Protein AF-A0A7S4K0D5-F1 (afdb_monomer_lite)

Foldseek 3Di:
DDDPPLPPQQPDDDDDDDDDPPPQDAAEDDADPPPQFLVQQLVCVVVVYRREHELHQPPDVVSLVRNVVRLVSNQVSQCVVCVVPVPVDRGFYEYEYAQCRCVVDPVSVVSVVVSCVVRVTPHYHHPNHPPDPPPVPDPDPDDDDDDDDDDDDDDDDDDD

pLDDT: mean 76.41, std 19.81, range [29.45, 97.62]

Secondary structure (DSSP, 8-state):
-----TTSSSSPPP----S--------B----TTT--HHHHHHHHHTTSB-EEE-----SHHHHHHHHHHHHHHHHHHHHHHHHHS--PPPPPEEEEEHHHHTSSHHHHHHHHHHHHHH--SEEEEES--------------------------------

Radius of gyration: 25.46 Å; chains: 1; bounding box: 70×38×75 Å

Structure (mmCIF, N/CA/C/O backbone):
data_AF-A0A7S4K0D5-F1
#
_entry.id   AF-A0A7S4K0D5-F1
#
loop_
_atom_site.group_PDB
_atom_site.id
_atom_site.type_symbol
_atom_site.label_atom_id
_atom_site.label_alt_id
_atom_site.label_comp_id
_atom_site.label_asym_id
_atom_site.label_entity_id
_atom_site.label_seq_id
_atom_site.pdbx_PDB_ins_code
_atom_site.Cartn_x
_atom_site.Cartn_y
_atom_site.Cartn_z
_atom_site.occupancy
_atom_site.B_iso_or_equiv
_atom_site.auth_seq_id
_atom_site.auth_comp_id
_atom_site.auth_asym_id
_atom_site.auth_atom_id
_atom_site.pdbx_PDB_model_num
ATOM 1 N N . MET A 1 1 ? -1.450 -19.537 -3.115 1.00 29.45 1 MET A N 1
ATOM 2 C CA . MET A 1 1 ? -2.919 -19.380 -3.184 1.00 29.45 1 MET A CA 1
ATOM 3 C C . MET A 1 1 ? -3.336 -18.371 -2.119 1.00 29.45 1 MET A C 1
ATOM 5 O O . MET A 1 1 ? -3.220 -18.679 -0.940 1.00 29.45 1 MET A O 1
ATOM 9 N N . TRP A 1 2 ? -3.691 -17.142 -2.499 1.00 31.88 2 TRP A N 1
ATOM 10 C CA . TRP A 1 2 ? -4.101 -16.096 -1.551 1.00 31.88 2 TRP A CA 1
ATOM 11 C C . TRP A 1 2 ? -5.628 -16.119 -1.448 1.00 31.88 2 TRP A C 1
ATOM 13 O O . TRP A 1 2 ? -6.312 -15.967 -2.454 1.00 31.88 2 TRP A O 1
ATOM 23 N N . LYS A 1 3 ? -6.169 -16.401 -0.258 1.00 33.84 3 LYS A N 1
ATOM 24 C CA . LYS A 1 3 ? -7.617 -16.380 -0.003 1.00 33.84 3 LYS A CA 1
ATOM 25 C C . LYS A 1 3 ? -8.002 -14.969 0.436 1.00 33.84 3 LYS A C 1
ATOM 27 O O . LYS A 1 3 ? -7.667 -14.569 1.545 1.00 33.84 3 LYS A O 1
ATOM 32 N N . THR A 1 4 ? -8.707 -14.227 -0.409 1.00 36.59 4 THR A N 1
ATOM 33 C CA . THR A 1 4 ? -9.279 -12.917 -0.073 1.00 36.59 4 THR A CA 1
ATOM 34 C C . THR A 1 4 ? -10.397 -13.107 0.958 1.00 36.59 4 THR A C 1
ATOM 36 O O . THR A 1 4 ? -11.487 -13.565 0.630 1.00 36.59 4 THR A O 1
ATOM 39 N N . ARG A 1 5 ? -10.130 -12.801 2.233 1.00 43.88 5 ARG A N 1
ATOM 40 C CA . ARG A 1 5 ? -11.117 -12.844 3.330 1.00 43.88 5 ARG A CA 1
ATOM 41 C C . ARG A 1 5 ? -11.648 -11.442 3.635 1.00 43.88 5 ARG A C 1
ATOM 43 O O . ARG A 1 5 ? -11.512 -10.957 4.750 1.00 43.88 5 ARG A O 1
ATOM 50 N N . PHE A 1 6 ? -12.246 -10.777 2.648 1.00 44.28 6 PHE A N 1
ATOM 51 C CA . PHE A 1 6 ? -12.787 -9.424 2.850 1.00 44.28 6 PHE A CA 1
ATOM 52 C C . PHE A 1 6 ? -13.990 -9.399 3.811 1.00 44.28 6 PHE A C 1
ATOM 54 O O . PHE A 1 6 ? -14.213 -8.419 4.512 1.00 44.28 6 PHE A O 1
ATOM 61 N N . THR A 1 7 ? -14.747 -10.494 3.895 1.00 42.16 7 THR A N 1
ATOM 62 C CA . THR A 1 7 ? -15.982 -10.586 4.689 1.00 42.16 7 THR A CA 1
ATOM 63 C C . THR A 1 7 ? -15.769 -10.839 6.182 1.00 42.16 7 THR A C 1
ATOM 65 O O . THR A 1 7 ? -16.675 -10.573 6.964 1.00 42.16 7 THR A O 1
ATOM 68 N N . ALA A 1 8 ? -14.596 -11.317 6.610 1.00 48.25 8 ALA A N 1
ATOM 69 C CA . ALA A 1 8 ? -14.360 -11.650 8.019 1.00 48.25 8 ALA A CA 1
ATOM 70 C C . ALA A 1 8 ? -13.998 -10.433 8.893 1.00 48.25 8 ALA A C 1
ATOM 72 O O . ALA A 1 8 ? -14.178 -10.493 10.102 1.00 48.25 8 ALA A O 1
ATOM 73 N N . LEU A 1 9 ? -13.516 -9.334 8.299 1.00 53.19 9 LEU A N 1
ATOM 74 C CA . LEU A 1 9 ? -13.065 -8.142 9.037 1.00 53.19 9 LEU A CA 1
ATOM 75 C C . LEU A 1 9 ? -14.213 -7.292 9.606 1.00 53.19 9 LEU A C 1
ATOM 77 O O . LEU A 1 9 ? -14.000 -6.526 10.539 1.00 53.19 9 LEU A O 1
ATOM 81 N N . PHE A 1 10 ? -15.426 -7.430 9.066 1.00 50.38 10 PHE A N 1
ATOM 82 C CA . PHE A 1 10 ? -16.583 -6.605 9.441 1.00 50.38 10 PHE A CA 1
ATOM 83 C C . PHE A 1 10 ? -17.682 -7.386 10.169 1.00 50.38 10 PHE A C 1
ATOM 85 O O . PHE A 1 10 ? -18.712 -6.813 10.521 1.00 50.38 10 PHE A O 1
ATOM 92 N N . ALA A 1 11 ? -17.486 -8.687 10.401 1.00 47.34 11 ALA A N 1
ATOM 93 C CA . ALA A 1 11 ? -18.417 -9.478 11.191 1.00 47.34 11 ALA A CA 1
ATOM 94 C C . ALA A 1 11 ? -18.253 -9.101 12.669 1.00 47.34 11 ALA A C 1
ATOM 96 O O . ALA A 1 11 ? -17.221 -9.379 13.277 1.00 47.34 11 ALA A O 1
ATOM 97 N N . SER A 1 12 ? -19.262 -8.432 13.230 1.00 49.78 12 SER A N 1
ATOM 98 C CA . SER A 1 12 ? -19.342 -8.096 14.650 1.00 49.78 12 SER A CA 1
ATOM 99 C C . SER A 1 12 ? -19.010 -9.308 15.524 1.00 49.78 12 SER A C 1
ATOM 101 O O . SER A 1 12 ? -19.558 -10.394 15.319 1.00 49.78 12 SER A O 1
ATOM 103 N N . ALA A 1 13 ? -18.147 -9.114 16.524 1.00 45.97 13 ALA A N 1
ATOM 104 C CA . ALA A 1 13 ? -17.999 -10.073 17.608 1.00 45.97 13 ALA A CA 1
ATOM 105 C C . ALA A 1 13 ? -19.381 -10.332 18.251 1.00 45.97 13 ALA A C 1
ATOM 107 O O . ALA A 1 13 ? -20.115 -9.375 18.521 1.00 45.97 13 ALA A O 1
ATOM 108 N N . PRO A 1 14 ? -19.779 -11.594 18.478 1.00 45.59 14 PRO A N 1
ATOM 109 C CA . PRO A 1 14 ? -21.032 -11.891 19.154 1.00 45.59 14 PRO A CA 1
ATOM 110 C C . PRO A 1 14 ? -20.894 -11.688 20.675 1.00 45.59 14 PRO A C 1
ATOM 112 O O . PRO A 1 14 ? -20.157 -12.416 21.334 1.00 45.59 14 PRO A O 1
ATOM 115 N N . GLY A 1 15 ? -21.668 -10.747 21.228 1.00 43.44 15 GLY A N 1
ATOM 116 C CA . GLY A 1 15 ? -21.940 -10.591 22.670 1.00 43.44 15 GLY A CA 1
ATOM 117 C C . GLY A 1 15 ? -21.181 -9.423 23.320 1.00 43.44 15 GLY A C 1
ATOM 118 O O . GLY A 1 15 ? -19.992 -9.273 23.102 1.00 43.44 15 GLY A O 1
ATOM 119 N N . SER A 1 16 ? -21.772 -8.538 24.125 1.00 43.91 16 SER A N 1
ATOM 120 C CA . SER A 1 16 ? -23.007 -8.626 24.908 1.00 43.91 16 SER A CA 1
ATOM 121 C C . SER A 1 16 ? -23.560 -7.231 25.234 1.00 43.91 16 SER A C 1
ATOM 123 O O . SER A 1 16 ? -22.811 -6.375 25.695 1.00 43.91 16 SER A O 1
ATOM 125 N N . GLY A 1 17 ? -24.881 -7.058 25.127 1.00 45.72 17 GLY A N 1
ATOM 126 C CA . GLY A 1 17 ? -25.618 -6.060 25.911 1.00 45.72 17 GLY A CA 1
ATOM 127 C C . GLY A 1 17 ? -26.124 -4.830 25.154 1.00 45.72 17 GLY A C 1
ATOM 128 O O . GLY A 1 17 ? -25.393 -3.879 24.934 1.00 45.72 17 GLY A O 1
ATOM 129 N N . SER A 1 18 ? -27.433 -4.833 24.887 1.00 49.94 18 SER A N 1
ATOM 130 C CA . SER A 1 18 ? -28.300 -3.648 24.800 1.00 49.94 18 SER A CA 1
ATOM 131 C C . SER A 1 18 ? -28.000 -2.583 23.726 1.00 49.94 18 SER A C 1
ATOM 133 O O . SER A 1 18 ? -27.349 -1.577 23.979 1.00 49.94 18 SER A O 1
ATOM 135 N N . GLY A 1 19 ? -28.705 -2.706 22.595 1.00 49.88 19 GLY A N 1
ATOM 136 C CA . GLY A 1 19 ? -29.534 -1.583 22.135 1.00 49.88 19 GLY A CA 1
ATOM 137 C C . GLY A 1 19 ? -28.896 -0.545 21.212 1.00 49.88 19 GLY A C 1
ATOM 138 O O . GLY A 1 19 ? -28.953 0.637 21.511 1.00 49.88 19 GLY A O 1
ATOM 139 N N . SER A 1 20 ? -28.343 -0.987 20.083 1.00 48.91 20 SER A N 1
ATOM 140 C CA . SER A 1 20 ? -28.306 -0.306 18.773 1.00 48.91 20 SER A CA 1
ATOM 141 C C . SER A 1 20 ? -27.178 -0.973 17.995 1.00 48.91 20 SER A C 1
ATOM 143 O O . SER A 1 20 ? -26.003 -0.702 18.237 1.00 48.91 20 SER A O 1
ATOM 145 N N . GLY A 1 21 ? -27.506 -1.941 17.137 1.00 49.19 21 GLY A N 1
ATOM 146 C CA . GLY A 1 21 ? -26.495 -2.580 16.299 1.00 49.19 21 GLY A CA 1
ATOM 147 C C . GLY A 1 21 ? -25.921 -1.529 15.359 1.00 49.19 21 GLY A C 1
ATOM 148 O O . GLY A 1 21 ? -26.598 -1.135 14.411 1.00 49.19 21 GLY A O 1
ATOM 149 N N . SER A 1 22 ? -24.712 -1.035 15.635 1.00 56.25 22 SER A N 1
ATOM 150 C CA . SER A 1 22 ? -24.058 -0.099 14.730 1.00 56.25 22 SER A CA 1
ATOM 151 C C . SER A 1 22 ? -23.774 -0.839 13.425 1.00 56.25 22 SER A C 1
ATOM 153 O O . SER A 1 22 ? -22.983 -1.781 13.357 1.00 56.25 22 SER A O 1
ATOM 155 N N . VAL A 1 23 ? -24.500 -0.464 12.375 1.00 54.97 23 VAL A N 1
ATOM 156 C CA . VAL A 1 23 ? -24.243 -0.964 11.029 1.00 54.97 23 VAL A CA 1
ATOM 157 C C . VAL A 1 23 ? -22.903 -0.379 10.597 1.00 54.97 23 VAL A C 1
ATOM 159 O O . VAL A 1 23 ? -22.816 0.792 10.230 1.00 54.97 23 VAL A O 1
ATOM 162 N N . ARG A 1 24 ? -21.836 -1.180 10.672 1.00 60.47 24 ARG A N 1
ATOM 163 C CA . ARG A 1 24 ? -20.548 -0.824 10.072 1.00 60.47 24 ARG A CA 1
ATOM 164 C C . ARG A 1 24 ? -20.667 -1.016 8.566 1.00 60.47 24 ARG A C 1
ATOM 166 O O . ARG A 1 24 ? -20.654 -2.140 8.069 1.00 60.47 24 ARG A O 1
ATOM 173 N N . LEU A 1 25 ? -20.842 0.090 7.845 1.00 66.62 25 LEU A N 1
ATOM 174 C CA . LEU A 1 25 ? -20.778 0.081 6.388 1.00 66.62 25 LEU A CA 1
ATOM 175 C C . LEU A 1 25 ? -19.360 -0.323 5.958 1.00 66.62 25 LEU A C 1
ATOM 177 O O . LEU A 1 25 ? -18.396 0.186 6.536 1.00 66.62 25 LEU A O 1
ATOM 181 N N . PRO A 1 26 ? -19.205 -1.202 4.951 1.00 75.25 26 PRO A N 1
ATOM 182 C CA . PRO A 1 26 ? -17.897 -1.540 4.410 1.00 75.25 26 PRO A CA 1
ATOM 183 C C . PRO A 1 26 ? -17.355 -0.338 3.626 1.00 75.25 26 PRO A C 1
ATOM 185 O O . PRO A 1 26 ? -17.529 -0.227 2.414 1.00 75.25 26 PRO A O 1
ATOM 188 N N . LEU A 1 27 ? -16.729 0.596 4.339 1.00 83.88 27 LEU A N 1
ATOM 189 C CA . LEU A 1 27 ? -16.049 1.749 3.767 1.00 83.88 27 LEU A CA 1
ATOM 190 C C . LEU A 1 27 ? -14.570 1.410 3.601 1.00 83.88 27 LEU A C 1
ATOM 192 O O . LEU A 1 27 ? -13.911 0.981 4.547 1.00 83.88 27 LEU A O 1
ATOM 196 N N . MET A 1 28 ? -14.047 1.603 2.395 1.00 86.44 28 MET A N 1
ATOM 197 C CA . MET A 1 28 ? -12.638 1.401 2.073 1.00 86.44 28 MET A CA 1
ATOM 198 C C . MET A 1 28 ? -12.112 2.621 1.324 1.00 86.44 28 MET A C 1
ATOM 200 O O . MET A 1 28 ? -12.707 3.052 0.337 1.00 86.44 28 MET A O 1
ATOM 204 N N . GLY A 1 29 ? -10.980 3.157 1.777 1.00 82.75 29 GLY A N 1
ATOM 205 C CA . GLY A 1 29 ? -10.261 4.198 1.055 1.00 82.75 29 GLY A CA 1
ATOM 206 C C . GLY A 1 29 ? -9.585 3.619 -0.186 1.00 82.75 29 GLY A C 1
ATOM 207 O O . GLY A 1 29 ? -8.803 2.671 -0.083 1.00 82.75 29 GLY A O 1
ATOM 208 N N . ALA A 1 30 ? -9.858 4.193 -1.358 1.00 87.06 30 ALA A N 1
ATOM 209 C CA . ALA A 1 30 ? -9.159 3.816 -2.580 1.00 87.06 30 ALA A CA 1
ATOM 210 C C . ALA A 1 30 ? -7.677 4.243 -2.498 1.00 87.06 30 ALA A C 1
ATOM 212 O O . ALA A 1 30 ? -7.398 5.386 -2.126 1.00 87.06 30 ALA A O 1
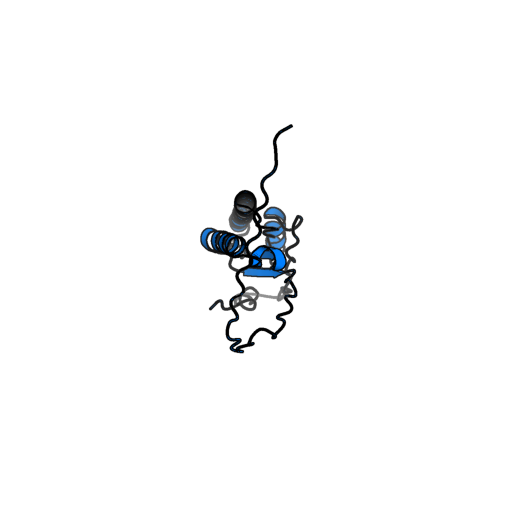ATOM 213 N N . PRO A 1 31 ? -6.721 3.369 -2.852 1.00 86.00 31 PRO A N 1
ATOM 214 C CA . PRO A 1 31 ? -5.316 3.733 -2.910 1.00 86.00 31 PRO A CA 1
ATOM 215 C C . PRO A 1 31 ? -5.094 4.689 -4.084 1.00 86.00 31 PRO A C 1
ATOM 217 O O . PRO A 1 31 ? -5.212 4.315 -5.248 1.00 86.00 31 PRO A O 1
ATOM 220 N N . MET A 1 32 ? -4.761 5.936 -3.770 1.00 88.81 32 MET A N 1
ATOM 221 C CA . MET A 1 32 ? -4.418 6.980 -4.727 1.00 88.81 32 MET A CA 1
ATOM 222 C C . MET A 1 32 ? -2.956 7.369 -4.525 1.00 88.81 32 MET A C 1
ATOM 224 O O . MET A 1 32 ? -2.569 7.856 -3.460 1.00 88.81 32 MET A O 1
ATOM 228 N N . ALA A 1 33 ? -2.126 7.150 -5.544 1.00 82.62 33 ALA A N 1
ATOM 229 C CA . ALA A 1 33 ? -0.723 7.545 -5.493 1.00 82.62 33 ALA A CA 1
ATOM 230 C C . ALA A 1 33 ? -0.600 9.061 -5.257 1.00 82.62 33 ALA A C 1
ATOM 232 O O . ALA A 1 33 ? -1.258 9.851 -5.928 1.00 82.62 33 ALA A O 1
ATOM 233 N N . GLY A 1 34 ? 0.217 9.454 -4.278 1.00 82.06 34 GLY A N 1
ATOM 234 C CA . GLY A 1 34 ? 0.399 10.855 -3.876 1.00 82.06 34 GLY A CA 1
ATOM 235 C C . GLY A 1 34 ? -0.608 11.387 -2.846 1.00 82.06 34 GLY A C 1
ATOM 236 O O . GLY A 1 34 ? -0.376 12.462 -2.305 1.00 82.06 34 GLY A O 1
ATOM 237 N N . ALA A 1 35 ? -1.676 10.647 -2.527 1.00 81.88 35 ALA A N 1
ATOM 238 C CA . ALA A 1 35 ? -2.671 11.053 -1.524 1.00 81.88 35 ALA A CA 1
ATOM 239 C C . ALA A 1 35 ? -2.834 10.031 -0.383 1.00 81.88 35 ALA A C 1
ATOM 241 O O . ALA A 1 35 ? -2.935 10.412 0.781 1.00 81.88 35 ALA A O 1
ATOM 242 N N . SER A 1 36 ? -2.821 8.734 -0.697 1.00 87.25 36 SER A N 1
ATOM 243 C CA . SER A 1 36 ? -2.985 7.648 0.277 1.00 87.25 36 SER A CA 1
ATOM 244 C C . SER A 1 36 ? -1.656 7.308 0.960 1.00 87.25 36 SER A C 1
ATOM 246 O O . SER A 1 36 ? -0.886 6.489 0.454 1.00 87.25 36 SER A O 1
ATOM 248 N N . ASN A 1 37 ? -1.386 7.949 2.100 1.00 93.50 37 ASN A N 1
ATOM 249 C CA . ASN A 1 37 ? -0.168 7.791 2.905 1.00 93.50 37 ASN A CA 1
ATOM 250 C C . ASN A 1 37 ? -0.454 7.136 4.274 1.00 93.50 37 ASN A C 1
ATOM 252 O O . ASN A 1 37 ? -1.610 6.874 4.617 1.00 93.50 37 ASN A O 1
ATOM 256 N N . GLY A 1 38 ? 0.588 6.861 5.064 1.00 94.50 38 GLY A N 1
ATOM 257 C CA . GLY A 1 38 ? 0.465 6.155 6.343 1.00 94.50 38 GLY A CA 1
ATOM 258 C C . GLY A 1 38 ? -0.402 6.886 7.369 1.00 94.50 38 GLY A C 1
ATOM 259 O O . GLY A 1 38 ? -1.188 6.261 8.084 1.00 94.50 38 GLY A O 1
ATOM 260 N N . ILE A 1 39 ? -0.318 8.219 7.395 1.00 95.50 39 ILE A N 1
ATOM 261 C CA . ILE A 1 39 ? -1.121 9.067 8.284 1.00 95.50 39 ILE A CA 1
ATOM 262 C C . ILE A 1 39 ? -2.600 8.945 7.923 1.00 95.50 39 ILE A C 1
ATOM 264 O O . ILE A 1 39 ? -3.409 8.576 8.774 1.00 95.50 39 ILE A O 1
ATOM 268 N N . LEU A 1 40 ? -2.952 9.198 6.661 1.00 94.50 40 LEU A N 1
ATOM 269 C CA . LEU A 1 40 ? -4.335 9.149 6.198 1.00 94.50 40 LEU A CA 1
ATOM 270 C C . LEU A 1 40 ? -4.931 7.748 6.369 1.00 94.50 40 LEU A C 1
ATOM 272 O O . LEU A 1 40 ? -6.074 7.622 6.804 1.00 94.50 40 LEU A O 1
ATOM 276 N N . ALA A 1 41 ? -4.156 6.698 6.085 1.00 94.88 41 ALA A N 1
ATOM 277 C CA . ALA A 1 41 ? -4.579 5.320 6.308 1.00 94.88 41 ALA A CA 1
ATOM 278 C C . ALA A 1 41 ? -4.898 5.052 7.789 1.00 94.88 41 ALA A C 1
ATOM 280 O O . ALA A 1 41 ? -5.910 4.417 8.090 1.00 94.88 41 ALA A O 1
ATOM 281 N N . SER A 1 42 ? -4.083 5.572 8.715 1.00 94.31 42 SER A N 1
ATOM 282 C CA . SER A 1 42 ? -4.303 5.390 10.156 1.00 94.31 42 SER A CA 1
ATOM 283 C C . SER A 1 42 ? -5.555 6.121 10.644 1.00 94.31 42 SER A C 1
ATOM 285 O O . SER A 1 42 ? -6.376 5.527 11.335 1.00 94.31 42 SER A O 1
ATOM 287 N N . GLU A 1 43 ? -5.773 7.365 10.210 1.00 93.06 43 GLU A N 1
ATOM 288 C CA . GLU A 1 43 ? -6.963 8.136 10.591 1.00 93.06 43 GLU A CA 1
ATOM 289 C C . GLU A 1 43 ? -8.240 7.568 9.949 1.00 93.06 43 GLU A C 1
ATOM 291 O O . GLU A 1 43 ? -9.287 7.497 10.588 1.00 93.06 43 GLU A O 1
ATOM 296 N N . THR A 1 44 ? -8.150 7.066 8.713 1.00 91.94 44 THR A N 1
ATOM 297 C CA . THR A 1 44 ? -9.259 6.345 8.060 1.00 91.94 44 THR A CA 1
ATOM 298 C C . THR A 1 44 ? -9.620 5.078 8.837 1.00 91.94 44 THR A C 1
ATOM 300 O O . THR A 1 44 ? -10.799 4.788 9.040 1.00 91.94 44 THR A O 1
ATOM 303 N N . SER A 1 45 ? -8.605 4.356 9.321 1.00 90.69 45 SER A N 1
ATOM 304 C CA . SER A 1 45 ? -8.788 3.158 10.145 1.00 90.69 45 SER A CA 1
ATOM 305 C C . SER A 1 45 ? -9.428 3.476 11.493 1.00 90.69 45 SER A C 1
ATOM 307 O O . SER A 1 45 ? -10.362 2.792 11.906 1.00 90.69 45 SER A O 1
ATOM 309 N N . ARG A 1 46 ? -9.010 4.574 12.132 1.00 87.69 46 ARG A N 1
ATOM 310 C CA . ARG A 1 46 ? -9.628 5.101 13.359 1.00 87.69 46 ARG A CA 1
ATOM 311 C C . ARG A 1 46 ? -11.092 5.486 13.174 1.00 87.69 46 ARG A C 1
ATOM 313 O O . ARG A 1 46 ? -11.903 5.254 14.063 1.00 87.69 46 ARG A O 1
ATOM 320 N N . ALA A 1 47 ? -11.452 6.015 12.007 1.00 87.31 47 ALA A N 1
ATOM 321 C CA . ALA A 1 47 ? -12.840 6.316 11.662 1.00 87.31 47 ALA A CA 1
ATOM 322 C C . ALA A 1 47 ? -13.702 5.057 11.404 1.00 87.31 47 ALA A C 1
ATOM 324 O O . ALA A 1 47 ? -14.892 5.178 11.117 1.00 87.31 47 ALA A O 1
ATOM 325 N N . GLY A 1 48 ? -13.127 3.851 11.501 1.00 86.31 48 GLY A N 1
ATOM 326 C CA . GLY A 1 48 ? -13.828 2.579 11.320 1.00 86.31 48 GLY A CA 1
ATOM 327 C C . GLY A 1 48 ? -13.913 2.096 9.869 1.00 86.31 48 GLY A C 1
ATOM 328 O O . GLY A 1 48 ? -14.667 1.165 9.588 1.00 86.31 48 GLY A O 1
ATOM 329 N N . ALA A 1 49 ? -13.159 2.709 8.953 1.00 89.38 49 ALA A N 1
ATOM 330 C CA . ALA A 1 49 ? -13.051 2.301 7.553 1.00 89.38 49 ALA A CA 1
ATOM 331 C C . ALA A 1 49 ? -11.720 1.575 7.285 1.00 89.38 49 ALA A C 1
ATOM 333 O O . ALA A 1 49 ? -10.783 1.662 8.066 1.00 89.38 49 ALA A O 1
ATOM 334 N N . LEU A 1 50 ? -11.588 0.872 6.161 1.00 90.62 50 LEU A N 1
ATOM 335 C CA . LEU A 1 50 ? -10.304 0.299 5.751 1.00 90.62 50 LEU A CA 1
ATOM 336 C C . LEU A 1 50 ? -9.429 1.388 5.112 1.00 90.62 50 LEU A C 1
ATOM 338 O O . LEU A 1 50 ? -9.656 1.779 3.962 1.00 90.62 50 LEU A O 1
ATOM 342 N N . GLY A 1 51 ? -8.435 1.881 5.852 1.00 92.56 51 GLY A N 1
ATOM 343 C CA . GLY A 1 51 ? -7.411 2.780 5.323 1.00 92.56 51 GLY A CA 1
ATOM 344 C C . GLY A 1 51 ? -6.406 2.042 4.440 1.00 92.56 51 GLY A C 1
ATOM 345 O O . GLY A 1 51 ? -6.063 0.897 4.719 1.00 92.56 51 GLY A O 1
ATOM 346 N N . SER A 1 52 ? -5.919 2.688 3.379 1.00 95.25 52 SER A N 1
ATOM 347 C CA . SER A 1 52 ? -4.952 2.099 2.448 1.00 95.25 52 SER A CA 1
ATOM 348 C C . SER A 1 52 ? -3.756 3.017 2.205 1.00 95.25 52 SER A C 1
ATOM 350 O O . SER A 1 52 ? -3.884 4.240 2.200 1.00 95.25 52 SER A O 1
ATOM 352 N N . ILE A 1 53 ? -2.585 2.415 1.993 1.00 96.75 53 ILE A N 1
ATOM 353 C CA . ILE A 1 53 ? -1.352 3.098 1.587 1.00 96.75 53 ILE A CA 1
ATOM 354 C C . ILE A 1 53 ? -1.101 2.780 0.116 1.00 96.75 53 ILE A C 1
ATOM 356 O O . ILE A 1 53 ? -1.057 1.610 -0.265 1.00 96.75 53 ILE A O 1
ATOM 360 N N . ALA A 1 54 ? -0.918 3.796 -0.724 1.00 95.81 54 ALA A N 1
ATOM 361 C CA . ALA A 1 54 ? -0.555 3.590 -2.121 1.00 95.81 54 ALA A CA 1
ATOM 362 C C . ALA A 1 54 ? 0.969 3.477 -2.260 1.00 95.81 54 ALA A C 1
ATOM 364 O O . ALA A 1 54 ? 1.698 4.423 -1.981 1.00 95.81 54 ALA A O 1
ATOM 365 N N . ALA A 1 55 ? 1.449 2.342 -2.769 1.00 92.56 55 ALA A N 1
ATOM 366 C CA . ALA A 1 55 ? 2.868 2.085 -3.003 1.00 92.56 55 ALA A CA 1
ATOM 367 C C . ALA A 1 55 ? 3.470 2.913 -4.160 1.00 92.56 55 ALA A C 1
ATOM 369 O O . ALA A 1 55 ? 4.681 2.907 -4.367 1.00 92.56 55 ALA A O 1
ATOM 370 N N . GLY A 1 56 ? 2.628 3.616 -4.926 1.00 88.06 56 GLY A N 1
ATOM 371 C CA . GLY A 1 56 ? 3.044 4.447 -6.054 1.00 88.06 56 GLY A CA 1
ATOM 372 C C . GLY A 1 56 ? 3.702 3.652 -7.187 1.00 88.06 56 GLY A C 1
ATOM 373 O O . GLY A 1 56 ? 3.416 2.470 -7.402 1.00 88.06 56 GLY A O 1
ATOM 374 N N . HIS A 1 57 ? 4.579 4.326 -7.933 1.00 87.06 57 HIS A N 1
ATOM 375 C CA . HIS A 1 57 ? 5.408 3.706 -8.961 1.00 87.06 57 HIS A CA 1
ATOM 376 C C . HIS A 1 57 ? 6.709 3.208 -8.316 1.00 87.06 57 HIS A C 1
ATOM 378 O O . HIS A 1 57 ? 7.617 3.992 -8.057 1.00 87.06 57 HIS A O 1
ATOM 384 N N . LEU A 1 58 ? 6.803 1.904 -8.039 1.00 89.75 58 LEU A N 1
ATOM 385 C CA . LEU A 1 58 ? 7.993 1.253 -7.463 1.00 89.75 58 LEU A CA 1
ATOM 386 C C . LEU A 1 58 ? 9.137 1.135 -8.493 1.00 89.75 58 LEU A C 1
ATOM 388 O O . LEU A 1 58 ? 9.518 0.036 -8.905 1.00 89.75 58 LEU A O 1
ATOM 392 N N . LEU A 1 59 ? 9.643 2.276 -8.963 1.00 88.56 59 LEU A N 1
ATOM 393 C CA . LEU A 1 59 ? 10.631 2.356 -10.044 1.00 88.56 59 LEU A CA 1
ATOM 394 C C . LEU A 1 59 ? 12.045 1.977 -9.586 1.00 88.56 59 LEU A C 1
ATOM 396 O O . LEU A 1 59 ? 12.811 1.421 -10.372 1.00 88.56 59 LEU A O 1
ATOM 400 N N . ASP A 1 60 ? 12.361 2.216 -8.317 1.00 92.06 60 ASP A N 1
ATOM 401 C CA . ASP A 1 60 ? 13.670 1.992 -7.707 1.00 92.06 60 ASP A CA 1
ATOM 402 C C . ASP A 1 60 ? 13.536 1.585 -6.227 1.00 92.06 60 ASP A C 1
ATOM 404 O O .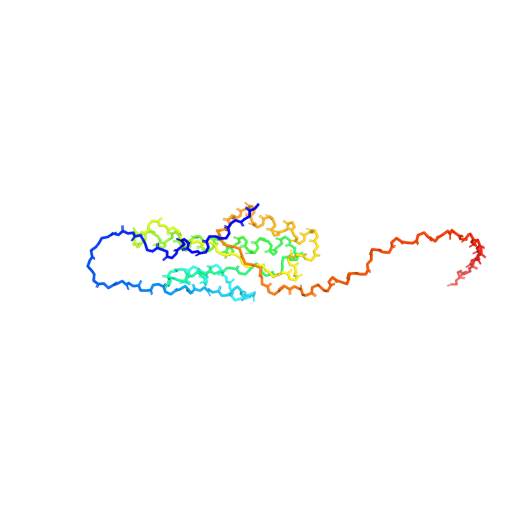 ASP A 1 60 ? 12.433 1.494 -5.680 1.00 92.06 60 ASP A O 1
ATOM 408 N N . ASP A 1 61 ? 14.667 1.298 -5.580 1.00 92.50 61 ASP A N 1
ATOM 409 C CA . ASP A 1 61 ? 14.692 0.942 -4.158 1.00 92.50 61 ASP A CA 1
ATOM 410 C C . ASP A 1 61 ? 14.345 2.127 -3.246 1.00 92.50 61 ASP A C 1
ATOM 412 O O . ASP A 1 61 ? 13.779 1.922 -2.176 1.00 92.50 61 ASP A O 1
ATOM 416 N N . GLY A 1 62 ? 14.592 3.370 -3.669 1.00 94.88 62 GLY A N 1
ATOM 417 C CA . GLY A 1 62 ? 14.189 4.560 -2.918 1.00 94.88 62 GLY A CA 1
ATOM 418 C C . GLY A 1 62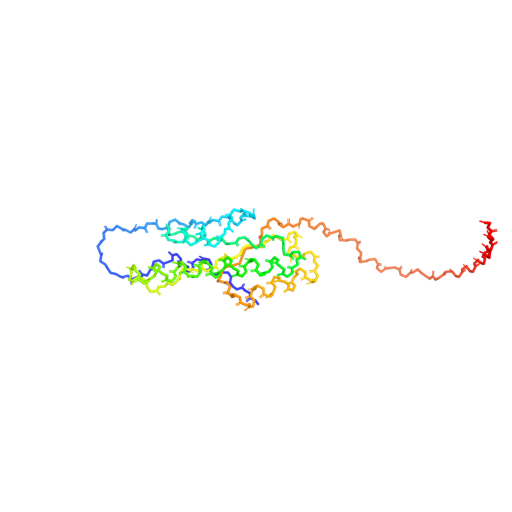 ? 12.670 4.653 -2.753 1.00 94.88 62 GLY A C 1
ATOM 419 O O . GLY A 1 62 ? 12.185 5.003 -1.673 1.00 94.88 62 GLY A O 1
ATOM 420 N N . ALA A 1 63 ? 11.916 4.265 -3.785 1.00 92.00 63 ALA A N 1
ATOM 421 C CA . ALA A 1 63 ? 10.462 4.141 -3.727 1.00 92.00 63 ALA A CA 1
ATOM 422 C C . ALA A 1 63 ? 10.011 3.037 -2.753 1.00 92.00 63 ALA A C 1
ATOM 424 O O . ALA A 1 63 ? 9.058 3.239 -2.002 1.00 92.00 63 ALA A O 1
ATOM 425 N N . VAL A 1 64 ? 10.713 1.899 -2.702 1.00 94.94 64 VAL A N 1
ATOM 426 C CA . VAL A 1 64 ? 10.429 0.822 -1.733 1.00 94.94 64 VAL A CA 1
ATOM 427 C C . VAL A 1 64 ? 10.630 1.316 -0.299 1.00 94.94 64 VAL A C 1
ATOM 429 O O . VAL A 1 64 ? 9.748 1.139 0.541 1.00 94.94 64 VAL A O 1
ATOM 432 N N . GLU A 1 65 ? 11.744 1.998 -0.029 1.00 95.75 65 GLU A N 1
ATOM 433 C CA . GLU A 1 65 ? 12.019 2.571 1.293 1.00 95.75 65 GLU A CA 1
ATOM 434 C C . GLU A 1 65 ? 10.997 3.654 1.674 1.00 95.75 65 GLU A C 1
ATOM 436 O O . GLU A 1 65 ? 10.608 3.766 2.837 1.00 95.75 65 GLU A O 1
ATOM 441 N N . ALA A 1 66 ? 10.516 4.444 0.706 1.00 95.06 66 ALA A N 1
ATOM 442 C CA . ALA A 1 66 ? 9.451 5.418 0.940 1.00 95.06 66 ALA A CA 1
ATOM 443 C C . ALA A 1 66 ? 8.154 4.747 1.406 1.00 95.06 66 ALA A C 1
ATOM 445 O O . ALA A 1 66 ? 7.578 5.170 2.406 1.00 95.06 66 ALA A O 1
ATOM 446 N N . VAL A 1 67 ? 7.745 3.657 0.755 1.00 95.81 67 VAL A N 1
ATOM 447 C CA . VAL A 1 67 ? 6.588 2.861 1.189 1.00 95.81 67 VAL A CA 1
ATOM 448 C C . VAL A 1 67 ? 6.814 2.269 2.579 1.00 95.81 67 VAL A C 1
ATOM 450 O O . VAL A 1 67 ? 5.910 2.301 3.413 1.00 95.81 67 VAL A O 1
ATOM 453 N N . GLY A 1 68 ? 8.028 1.794 2.867 1.00 96.81 68 GLY A N 1
ATOM 454 C CA . GLY A 1 68 ? 8.391 1.296 4.192 1.00 96.81 68 GLY A CA 1
ATOM 455 C C . GLY A 1 68 ? 8.222 2.346 5.296 1.00 96.81 68 GLY A C 1
ATOM 456 O O . GLY A 1 68 ? 7.686 2.030 6.361 1.00 96.81 68 GLY A O 1
ATOM 457 N N . ARG A 1 69 ? 8.596 3.607 5.032 1.00 97.31 69 ARG A N 1
ATOM 458 C CA . ARG A 1 69 ? 8.377 4.730 5.963 1.00 97.31 69 ARG A CA 1
ATOM 459 C C . ARG A 1 69 ? 6.892 4.991 6.213 1.00 97.31 69 ARG A C 1
ATOM 461 O O . ARG A 1 69 ? 6.501 5.144 7.367 1.00 97.31 69 ARG A O 1
ATOM 468 N N . GLU A 1 70 ? 6.066 4.980 5.170 1.00 97.62 70 GLU A N 1
ATOM 469 C CA . GLU A 1 70 ? 4.615 5.169 5.309 1.00 97.62 70 GLU A CA 1
ATOM 470 C C . GLU A 1 70 ? 3.952 4.029 6.097 1.00 97.62 70 GLU A C 1
ATOM 472 O O . GLU A 1 70 ? 3.095 4.264 6.948 1.00 97.62 70 GLU A O 1
ATOM 477 N N . ILE A 1 71 ? 4.379 2.783 5.878 1.00 97.00 71 ILE A N 1
ATOM 478 C CA . ILE A 1 71 ? 3.881 1.631 6.643 1.00 97.00 71 ILE A CA 1
ATOM 479 C C . ILE A 1 71 ? 4.294 1.732 8.118 1.00 97.00 71 ILE A C 1
ATOM 481 O O . ILE A 1 71 ? 3.491 1.443 9.008 1.00 97.00 71 ILE A O 1
ATOM 485 N N . ALA A 1 72 ? 5.531 2.151 8.397 1.00 96.75 72 ALA A N 1
ATOM 486 C CA . ALA A 1 72 ? 5.994 2.369 9.765 1.00 96.75 72 ALA A CA 1
ATOM 487 C C . ALA A 1 72 ? 5.196 3.483 10.466 1.00 96.75 72 ALA A C 1
ATOM 489 O O . ALA A 1 72 ? 4.823 3.330 11.630 1.00 96.75 72 ALA A O 1
ATOM 490 N N . GLU A 1 73 ? 4.884 4.568 9.751 1.00 96.81 73 GLU A N 1
ATOM 491 C CA . GLU A 1 73 ? 4.037 5.659 10.242 1.00 96.81 73 GLU A CA 1
ATOM 492 C C . GLU A 1 73 ? 2.628 5.167 10.599 1.00 96.81 73 GLU A C 1
ATOM 494 O O . GLU A 1 73 ? 2.143 5.437 11.702 1.00 96.81 73 GLU A O 1
ATOM 499 N N . PHE A 1 74 ? 2.000 4.397 9.704 1.00 96.19 74 PHE A N 1
ATOM 500 C CA . PHE A 1 74 ? 0.686 3.798 9.938 1.00 96.19 74 PHE A CA 1
ATOM 501 C C . PHE A 1 74 ? 0.669 2.944 11.206 1.00 96.19 74 PHE A C 1
ATOM 503 O O . PHE A 1 74 ? -0.196 3.133 12.063 1.00 96.19 74 PHE A O 1
ATOM 510 N N . ARG A 1 75 ? 1.642 2.035 11.352 1.00 94.94 75 ARG A N 1
ATOM 511 C CA . ARG A 1 75 ? 1.744 1.157 12.526 1.00 94.94 75 ARG A CA 1
ATOM 512 C C . ARG A 1 75 ? 1.921 1.961 13.803 1.00 94.94 75 ARG A C 1
ATOM 514 O O . ARG A 1 75 ? 1.139 1.799 14.728 1.00 94.94 75 ARG A O 1
ATOM 521 N N . ARG A 1 76 ? 2.872 2.901 13.824 1.00 94.50 76 ARG A N 1
ATOM 522 C CA . ARG A 1 76 ? 3.149 3.732 15.005 1.00 94.50 76 ARG A CA 1
ATOM 523 C C . ARG A 1 76 ? 1.895 4.451 15.509 1.00 94.50 76 ARG A C 1
ATOM 525 O O . ARG A 1 76 ? 1.649 4.479 16.712 1.00 94.50 76 ARG A O 1
ATOM 532 N N . ARG A 1 77 ? 1.104 5.035 14.603 1.00 93.31 77 ARG A N 1
ATOM 533 C CA . ARG A 1 77 ? -0.142 5.737 14.958 1.00 93.31 77 ARG A CA 1
ATOM 534 C C . ARG A 1 77 ? -1.250 4.790 15.392 1.00 93.31 77 ARG A C 1
ATOM 536 O O . ARG A 1 77 ? -1.975 5.096 16.336 1.00 93.31 77 ARG A O 1
ATOM 543 N N . SER A 1 78 ? -1.358 3.651 14.723 1.00 89.12 78 SER A N 1
ATOM 544 C CA . SER A 1 78 ? -2.384 2.656 15.013 1.00 89.12 78 SER A CA 1
ATOM 545 C C . SER A 1 78 ? -2.170 2.008 16.383 1.00 89.12 78 SER A C 1
ATOM 547 O O . SER A 1 78 ? -3.106 1.964 17.180 1.00 89.12 78 SER A O 1
ATOM 549 N N . SER A 1 79 ? -0.933 1.626 16.723 1.00 86.12 79 SER A N 1
ATOM 550 C CA . SER A 1 79 ? -0.598 1.080 18.045 1.00 86.12 79 SER A CA 1
ATOM 551 C C . SER A 1 79 ? -0.797 2.115 19.164 1.00 86.12 79 SER A C 1
ATOM 553 O O . SER A 1 79 ? -1.230 1.766 20.260 1.00 86.12 79 SER A O 1
ATOM 555 N N . ALA A 1 80 ? -0.537 3.403 18.895 1.00 81.56 80 ALA A N 1
ATOM 556 C CA . ALA A 1 80 ? -0.792 4.476 19.860 1.00 81.56 80 ALA A CA 1
ATOM 557 C C . ALA A 1 80 ? -2.291 4.669 20.161 1.00 81.56 80 ALA A C 1
ATOM 559 O O . ALA A 1 80 ? -2.635 5.028 21.283 1.00 81.56 80 ALA A O 1
ATOM 560 N N . SER A 1 81 ? -3.174 4.418 19.185 1.00 70.44 81 SER A N 1
ATOM 561 C CA . SER A 1 81 ? -4.633 4.443 19.389 1.00 70.44 81 SER A CA 1
ATOM 562 C C . SER A 1 81 ? -5.143 3.219 20.141 1.00 70.44 81 SER A C 1
ATOM 564 O O . SER A 1 81 ? -5.967 3.343 21.037 1.00 70.44 81 SER A O 1
ATOM 566 N N . ALA A 1 82 ? -4.635 2.029 19.809 1.00 69.44 82 ALA A N 1
ATOM 567 C CA . ALA A 1 82 ? -5.055 0.796 20.474 1.00 69.44 82 ALA A CA 1
ATOM 568 C C . ALA A 1 82 ? -4.786 0.849 21.992 1.00 69.44 82 ALA A C 1
ATOM 570 O O . ALA A 1 82 ? -5.576 0.362 22.797 1.00 69.44 82 ALA A O 1
ATOM 571 N N . ALA A 1 83 ? -3.701 1.518 22.399 1.00 69.62 83 ALA A N 1
ATOM 572 C CA . ALA A 1 83 ? -3.389 1.740 23.807 1.00 69.62 83 ALA A CA 1
ATOM 573 C C . ALA A 1 83 ? -4.384 2.671 24.533 1.00 69.62 83 ALA A C 1
ATOM 575 O O . ALA A 1 83 ? -4.537 2.543 25.747 1.00 69.62 83 ALA A O 1
ATOM 576 N N . SER A 1 84 ? -5.044 3.605 23.832 1.00 65.06 84 SER A N 1
ATOM 577 C CA . SER A 1 84 ? -5.993 4.551 24.442 1.00 65.06 84 SER A CA 1
ATOM 578 C C . SER A 1 84 ? -7.423 4.024 24.504 1.00 65.06 84 SER A C 1
ATOM 580 O O . SER A 1 84 ? -8.141 4.340 25.450 1.00 65.06 84 SER A O 1
ATOM 582 N N . ASP A 1 85 ? -7.828 3.219 23.520 1.00 63.59 85 ASP A N 1
ATOM 583 C CA . ASP A 1 85 ? -9.243 2.902 23.294 1.00 63.59 85 ASP A CA 1
ATOM 584 C C . ASP A 1 85 ? -9.682 1.585 23.963 1.00 63.59 85 ASP A C 1
ATOM 586 O O . ASP A 1 85 ? -10.856 1.221 23.918 1.00 63.59 85 ASP A O 1
ATOM 590 N N . GLY A 1 86 ? -8.754 0.858 24.601 1.00 62.66 86 GLY A N 1
ATOM 591 C CA . GLY A 1 86 ? -9.025 -0.422 25.271 1.00 62.66 86 GLY A CA 1
ATOM 592 C C . GLY A 1 86 ? -9.384 -1.573 24.318 1.00 62.66 86 GLY A C 1
ATOM 593 O O . GLY A 1 86 ? -9.569 -2.702 24.774 1.00 62.66 86 GLY A O 1
ATOM 594 N N . ASP A 1 87 ? -9.455 -1.300 23.012 1.00 62.66 87 ASP A N 1
ATOM 595 C CA . ASP A 1 87 ? -9.596 -2.283 21.945 1.00 62.66 87 ASP A CA 1
ATOM 596 C C . ASP A 1 87 ? -8.201 -2.717 21.479 1.00 62.66 87 ASP A C 1
ATOM 598 O O . ASP A 1 87 ? -7.408 -1.931 20.960 1.00 62.66 87 ASP A O 1
ATOM 602 N N . ALA A 1 88 ? -7.871 -3.981 21.736 1.00 60.47 88 ALA A N 1
ATOM 603 C CA . ALA A 1 88 ? -6.511 -4.499 21.626 1.00 60.47 88 ALA A CA 1
ATOM 604 C C . ALA A 1 88 ? -6.101 -4.889 20.194 1.00 60.47 88 ALA A C 1
ATOM 606 O O . ALA A 1 88 ? -4.979 -5.357 19.994 1.00 60.47 88 ALA A O 1
ATOM 607 N N . SER A 1 89 ? -6.988 -4.756 19.203 1.00 75.69 89 SER A N 1
ATOM 608 C CA . SER A 1 89 ? -6.678 -5.166 17.832 1.00 75.69 89 SER A CA 1
ATOM 609 C C . SER A 1 89 ? -6.134 -4.003 17.013 1.00 75.69 89 SER A C 1
ATOM 611 O O . SER A 1 89 ? -6.834 -3.024 16.761 1.00 75.69 89 SER A O 1
ATOM 613 N N . GLU A 1 90 ? -4.907 -4.145 16.510 1.00 84.56 90 GLU A N 1
ATOM 614 C CA . GLU A 1 90 ? -4.407 -3.247 15.470 1.00 84.56 90 GLU A CA 1
ATOM 615 C C . GLU A 1 90 ? -5.308 -3.328 14.218 1.00 84.56 90 GLU A C 1
ATOM 617 O O . GLU A 1 90 ? -5.780 -4.417 13.863 1.00 84.56 90 GLU A O 1
ATOM 622 N N . PRO A 1 91 ? -5.574 -2.194 13.544 1.00 89.19 91 PRO A N 1
ATOM 623 C CA . PRO A 1 91 ? -6.299 -2.188 12.285 1.00 89.19 91 PRO A CA 1
ATOM 624 C C . PRO A 1 91 ? -5.490 -2.899 11.187 1.00 89.19 91 PRO A C 1
ATOM 626 O O . PRO A 1 91 ? -4.260 -2.793 11.16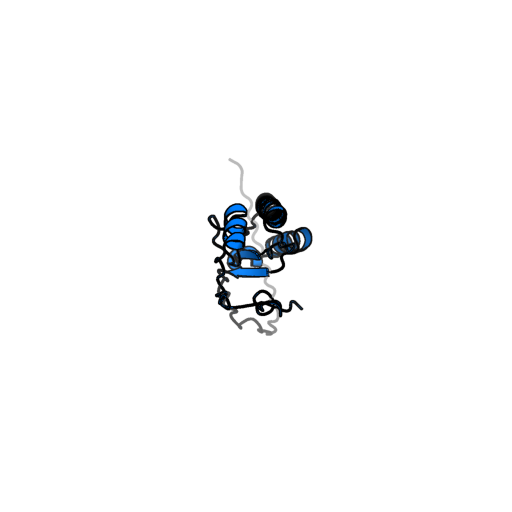1 1.00 89.19 91 PRO A O 1
ATOM 629 N N . PRO A 1 92 ? -6.161 -3.582 10.241 1.00 91.88 92 PRO A N 1
ATOM 630 C CA . PRO A 1 92 ? -5.485 -4.280 9.152 1.00 91.88 92 PRO A CA 1
ATOM 631 C C . PRO A 1 92 ? -4.723 -3.301 8.249 1.00 91.88 92 PRO A C 1
ATOM 633 O O . PRO A 1 92 ? -5.259 -2.275 7.826 1.00 91.88 92 PRO A O 1
ATOM 636 N N . LEU A 1 93 ? -3.491 -3.650 7.884 1.00 93.94 93 LEU A N 1
ATOM 637 C CA . LEU A 1 93 ? -2.694 -2.916 6.912 1.00 93.94 93 LEU A CA 1
ATOM 638 C C . LEU A 1 93 ? -3.157 -3.264 5.490 1.00 93.94 93 LEU A C 1
ATOM 640 O O . LEU A 1 93 ? -3.036 -4.403 5.029 1.00 93.94 93 LEU A O 1
ATOM 644 N N . CYS A 1 94 ? -3.623 -2.252 4.756 1.00 96.19 94 CYS A N 1
ATOM 645 C CA . CYS A 1 94 ? -3.907 -2.360 3.328 1.00 96.19 94 CYS A CA 1
ATOM 646 C C . CYS A 1 94 ? -2.861 -1.615 2.493 1.00 96.19 94 CYS A C 1
ATOM 648 O O . CYS A 1 94 ? -2.668 -0.410 2.663 1.00 96.19 94 CYS A O 1
ATOM 650 N N . VAL A 1 95 ? -2.239 -2.303 1.531 1.00 96.62 95 VAL A N 1
ATOM 651 C CA . VAL A 1 95 ? -1.288 -1.698 0.581 1.00 96.62 95 VAL A CA 1
ATOM 652 C C . VAL A 1 95 ? -1.792 -1.850 -0.853 1.00 96.62 95 VAL A C 1
ATOM 654 O O . VAL A 1 95 ? -2.121 -2.947 -1.308 1.00 96.62 95 VAL A O 1
ATOM 657 N N . GLY A 1 96 ? -1.852 -0.732 -1.572 1.00 95.81 96 GLY A N 1
ATOM 658 C CA . GLY A 1 96 ? -2.252 -0.656 -2.970 1.00 95.81 96 GLY A CA 1
ATOM 659 C C . GLY A 1 96 ? -1.058 -0.531 -3.914 1.00 95.81 96 GLY A C 1
ATOM 660 O O . GLY A 1 96 ? -0.204 0.324 -3.707 1.00 95.81 96 GLY A O 1
ATOM 661 N N . PHE A 1 97 ? -1.028 -1.306 -4.995 1.00 94.81 97 PHE A N 1
ATOM 662 C CA . PHE A 1 97 ? -0.008 -1.255 -6.045 1.00 94.81 97 PHE A CA 1
ATOM 663 C C . PHE A 1 97 ? -0.623 -0.862 -7.392 1.00 94.81 97 PHE A C 1
ATOM 665 O O . PHE A 1 97 ? -1.690 -1.356 -7.763 1.00 94.81 97 PHE A O 1
ATOM 672 N N . ILE A 1 98 ? 0.072 -0.013 -8.154 1.00 92.56 98 ILE A N 1
ATOM 673 C CA . ILE A 1 98 ? -0.339 0.363 -9.513 1.00 92.56 98 ILE A CA 1
ATOM 674 C C . ILE A 1 98 ? -0.004 -0.798 -10.449 1.00 92.56 98 ILE A C 1
ATOM 676 O O . ILE A 1 98 ? 1.161 -1.001 -10.784 1.00 92.56 98 ILE A O 1
ATOM 680 N N . GLY A 1 99 ? -1.005 -1.549 -10.902 1.00 90.38 99 GLY A N 1
ATOM 681 C CA . GLY A 1 99 ? -0.837 -2.734 -11.742 1.00 90.38 99 GLY A CA 1
ATOM 682 C C . GLY A 1 99 ? 0.029 -2.471 -12.973 1.00 90.38 99 GLY A C 1
ATOM 683 O O . GLY A 1 99 ? 0.953 -3.240 -13.230 1.00 90.38 99 GLY A O 1
ATOM 684 N N . HIS A 1 100 ? -0.199 -1.354 -13.673 1.00 88.38 100 HIS A N 1
ATOM 685 C CA . HIS A 1 100 ? 0.577 -0.989 -14.861 1.00 88.38 100 HIS A CA 1
ATOM 686 C C . HIS A 1 100 ? 2.093 -0.900 -14.618 1.00 88.38 100 HIS A C 1
ATOM 688 O O . HIS A 1 100 ? 2.857 -1.433 -15.416 1.00 88.38 100 HIS A O 1
ATOM 694 N N . SER A 1 101 ? 2.551 -0.274 -13.528 1.00 89.12 101 SER A N 1
ATOM 695 C CA . SER A 1 101 ? 3.992 -0.158 -13.243 1.00 89.12 101 SER A CA 1
ATOM 696 C C . SER A 1 101 ? 4.529 -1.307 -12.395 1.00 89.12 101 SER A C 1
ATOM 698 O O . SER A 1 101 ? 5.621 -1.803 -12.642 1.00 89.12 101 SER A O 1
ATOM 700 N N . SER A 1 102 ? 3.768 -1.759 -11.402 1.00 89.50 102 SER A N 1
ATOM 701 C CA . SER A 1 102 ? 4.202 -2.763 -10.428 1.00 89.50 102 SER A CA 1
ATOM 702 C C . SER A 1 102 ? 4.302 -4.173 -11.017 1.00 89.50 102 SER A C 1
ATOM 704 O O . SER A 1 102 ? 5.018 -5.006 -10.466 1.00 89.50 102 SER A O 1
ATOM 706 N N . LEU A 1 103 ? 3.608 -4.451 -12.126 1.00 88.25 103 LEU A N 1
ATOM 707 C CA . LEU A 1 103 ? 3.600 -5.767 -12.777 1.00 88.25 103 LEU A CA 1
ATOM 708 C C . LEU A 1 103 ? 4.282 -5.783 -14.152 1.00 88.25 103 LEU A C 1
ATOM 710 O O . LEU A 1 103 ? 4.268 -6.822 -14.809 1.00 88.25 103 LEU A O 1
ATOM 714 N N . ARG A 1 104 ? 4.891 -4.667 -14.574 1.00 87.81 104 ARG A N 1
ATOM 715 C CA . ARG A 1 104 ? 5.453 -4.492 -15.921 1.00 87.81 104 ARG A CA 1
ATOM 716 C C . ARG A 1 104 ? 6.592 -5.459 -16.243 1.00 87.81 104 ARG A C 1
ATOM 718 O O . ARG A 1 104 ? 6.630 -6.032 -17.323 1.00 87.81 104 ARG A O 1
ATOM 725 N N . ASP A 1 105 ? 7.535 -5.610 -15.320 1.00 89.81 105 ASP A N 1
ATOM 726 C CA . ASP A 1 105 ? 8.785 -6.342 -15.532 1.00 89.8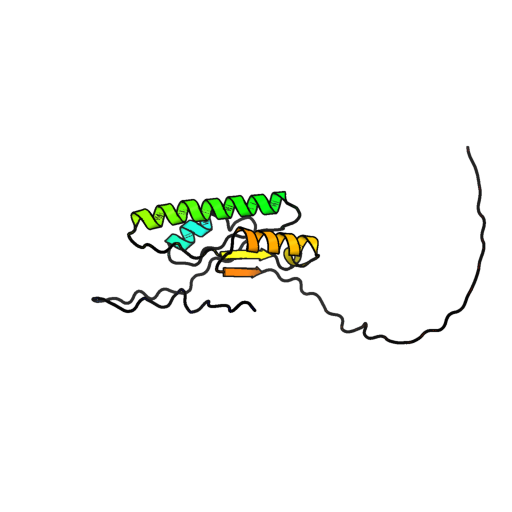1 105 ASP A CA 1
ATOM 727 C C . ASP A 1 105 ? 9.187 -7.145 -14.280 1.00 89.81 105 ASP A C 1
ATOM 729 O O . ASP A 1 105 ? 8.559 -7.053 -13.219 1.00 89.81 105 ASP A O 1
ATOM 733 N N . ALA A 1 106 ? 10.197 -8.013 -14.404 1.00 92.19 106 ALA A N 1
ATOM 734 C CA . ALA A 1 106 ? 10.657 -8.852 -13.294 1.00 92.19 106 ALA A CA 1
ATOM 735 C C . ALA A 1 106 ? 11.139 -8.018 -12.095 1.00 92.19 106 ALA A C 1
ATOM 737 O O . ALA A 1 106 ? 10.722 -8.292 -10.972 1.00 92.19 106 ALA A O 1
ATOM 738 N N . ALA A 1 107 ? 11.909 -6.953 -12.341 1.00 93.00 107 ALA A N 1
ATOM 739 C CA . ALA A 1 107 ? 12.448 -6.094 -11.289 1.00 93.00 107 ALA A CA 1
ATOM 740 C C . ALA A 1 107 ? 11.335 -5.396 -10.489 1.00 93.00 107 ALA A C 1
ATOM 742 O O . ALA A 1 107 ? 11.351 -5.382 -9.260 1.00 93.00 107 ALA A O 1
ATOM 743 N N . SER A 1 108 ? 10.319 -4.875 -11.177 1.00 91.00 108 SER A N 1
ATOM 744 C CA . SER A 1 108 ? 9.151 -4.240 -10.556 1.00 91.00 108 SER A CA 1
ATOM 745 C C . SER A 1 108 ? 8.354 -5.237 -9.710 1.00 91.00 108 SER A C 1
ATOM 747 O O . SER A 1 108 ? 7.975 -4.929 -8.578 1.00 91.00 108 SER A O 1
ATOM 749 N N . ARG A 1 109 ? 8.175 -6.470 -10.206 1.00 93.81 109 ARG A N 1
ATOM 750 C CA . ARG A 1 109 ? 7.523 -7.552 -9.450 1.00 93.81 109 ARG A CA 1
ATOM 751 C C . ARG A 1 109 ? 8.332 -7.969 -8.223 1.00 93.81 109 ARG A C 1
ATOM 753 O O . ARG A 1 109 ? 7.739 -8.256 -7.183 1.00 93.81 109 ARG A O 1
ATOM 760 N N . ASP A 1 110 ? 9.657 -7.972 -8.305 1.00 96.00 110 ASP A N 1
ATOM 761 C CA . ASP A 1 110 ? 10.523 -8.283 -7.165 1.00 96.00 110 ASP A CA 1
ATOM 762 C C . ASP A 1 110 ? 10.460 -7.206 -6.082 1.00 96.00 110 ASP A C 1
ATOM 764 O O . ASP A 1 110 ? 10.405 -7.536 -4.896 1.00 96.00 110 ASP A O 1
ATOM 768 N N . ARG A 1 111 ? 10.332 -5.930 -6.459 1.00 96.06 111 ARG A N 1
ATOM 769 C CA . ARG A 1 111 ? 10.080 -4.845 -5.496 1.00 96.06 111 ARG A CA 1
ATOM 770 C C . ARG A 1 111 ? 8.728 -4.986 -4.802 1.00 96.06 111 ARG A C 1
ATOM 772 O O . ARG A 1 111 ? 8.656 -4.835 -3.585 1.00 96.06 111 ARG A O 1
ATOM 779 N N . VAL A 1 112 ? 7.668 -5.353 -5.531 1.00 95.88 112 VAL A N 1
ATOM 780 C CA . VAL A 1 112 ? 6.367 -5.687 -4.915 1.00 95.88 112 VAL A CA 1
ATOM 781 C C . VAL A 1 112 ? 6.534 -6.833 -3.919 1.00 95.88 112 VAL A C 1
ATOM 783 O O . VAL A 1 112 ? 6.105 -6.723 -2.772 1.00 95.88 112 VAL A O 1
ATOM 786 N N . ARG A 1 113 ? 7.198 -7.924 -4.322 1.00 96.62 113 ARG A N 1
ATOM 787 C CA . ARG A 1 113 ? 7.460 -9.073 -3.441 1.00 96.62 113 ARG A CA 1
ATOM 788 C C . ARG A 1 113 ? 8.244 -8.671 -2.198 1.00 96.62 113 ARG A C 1
ATOM 790 O O . ARG A 1 113 ? 7.924 -9.167 -1.123 1.00 96.62 113 ARG A O 1
ATOM 797 N N . ARG A 1 114 ? 9.224 -7.771 -2.325 1.00 96.81 114 ARG A N 1
ATOM 798 C CA . ARG A 1 114 ? 9.990 -7.226 -1.199 1.00 96.81 114 ARG A CA 1
ATOM 799 C C . ARG A 1 114 ? 9.072 -6.515 -0.206 1.00 96.81 114 ARG A C 1
ATOM 801 O O . ARG A 1 114 ? 9.046 -6.912 0.953 1.00 96.81 114 ARG A O 1
ATOM 808 N N . VAL A 1 115 ? 8.238 -5.577 -0.665 1.00 96.38 115 VAL A N 1
ATOM 809 C CA . VAL A 1 115 ? 7.258 -4.885 0.198 1.00 96.38 115 VAL A CA 1
ATOM 810 C C . VAL A 1 115 ? 6.329 -5.888 0.893 1.00 96.38 115 VAL A C 1
ATOM 812 O O . VAL A 1 115 ? 6.124 -5.816 2.103 1.00 96.38 115 VAL A O 1
ATOM 815 N N . LEU A 1 116 ? 5.793 -6.861 0.152 1.00 96.44 116 LEU A N 1
ATOM 816 C CA . LEU A 1 116 ? 4.881 -7.867 0.704 1.00 96.44 116 LEU A CA 1
ATOM 817 C C . LEU A 1 116 ? 5.553 -8.783 1.732 1.00 96.44 116 LEU A C 1
ATOM 819 O O . LEU A 1 116 ? 4.951 -9.106 2.754 1.00 96.44 116 LEU A O 1
ATOM 823 N N . ARG A 1 117 ? 6.792 -9.204 1.477 1.00 97.25 117 ARG A N 1
ATOM 824 C CA . ARG A 1 117 ? 7.566 -10.061 2.380 1.00 97.25 117 ARG A CA 1
ATOM 825 C C . ARG A 1 117 ? 7.938 -9.326 3.665 1.00 97.25 117 ARG A C 1
ATOM 827 O O . ARG A 1 117 ? 7.790 -9.902 4.743 1.00 97.25 117 ARG A O 1
ATOM 834 N N . ASP A 1 118 ? 8.413 -8.092 3.532 1.00 96.81 118 ASP A N 1
ATOM 835 C CA . ASP A 1 118 ? 8.991 -7.317 4.630 1.00 96.81 118 ASP A CA 1
ATOM 836 C C . ASP A 1 118 ? 7.889 -6.730 5.530 1.00 96.81 118 ASP A C 1
ATOM 838 O O . ASP A 1 118 ? 8.035 -6.698 6.752 1.00 96.81 118 ASP A O 1
ATOM 842 N N . HIS A 1 119 ? 6.745 -6.342 4.952 1.00 96.00 119 HIS A N 1
ATOM 843 C CA . HIS A 1 119 ? 5.663 -5.698 5.700 1.00 96.00 119 HIS A CA 1
ATOM 844 C C . HIS A 1 119 ? 4.435 -6.574 5.947 1.00 96.00 119 HIS A C 1
ATOM 846 O O . HIS A 1 119 ? 3.704 -6.277 6.884 1.00 96.00 119 HIS A O 1
ATOM 852 N N . ARG A 1 120 ? 4.217 -7.652 5.182 1.00 95.75 120 ARG A N 1
ATOM 853 C CA . ARG A 1 120 ? 3.103 -8.608 5.363 1.00 95.75 120 ARG A CA 1
ATOM 854 C C . ARG A 1 120 ? 1.723 -7.947 5.551 1.00 95.75 120 ARG A C 1
ATOM 856 O O . ARG A 1 120 ? 1.081 -8.196 6.568 1.00 95.75 120 ARG A O 1
ATOM 863 N N . PRO A 1 121 ? 1.264 -7.108 4.607 1.00 94.88 121 PRO A N 1
ATOM 864 C CA . PRO A 1 121 ? -0.062 -6.505 4.706 1.00 94.88 121 PRO A CA 1
ATOM 865 C C . PRO A 1 121 ? -1.169 -7.569 4.679 1.00 94.88 121 PRO A C 1
ATOM 867 O O . PRO A 1 121 ? -1.091 -8.537 3.918 1.00 94.88 121 PRO A O 1
ATOM 870 N N . GLU A 1 122 ? -2.217 -7.371 5.476 1.00 94.69 122 GLU A N 1
ATOM 871 C CA . GLU A 1 122 ? -3.408 -8.226 5.515 1.00 94.69 122 GLU A CA 1
ATOM 872 C C . GLU A 1 122 ? -4.249 -8.078 4.246 1.00 94.69 122 GLU A C 1
ATOM 874 O O . GLU A 1 122 ? -4.906 -9.030 3.813 1.00 94.69 122 GLU A O 1
ATOM 879 N N . VAL A 1 123 ? -4.222 -6.888 3.640 1.00 94.50 123 VAL A N 1
ATOM 880 C CA . VAL A 1 123 ? -4.959 -6.582 2.416 1.00 94.50 123 VAL A CA 1
ATOM 881 C C . VAL A 1 123 ? -4.018 -6.014 1.360 1.00 94.50 123 VAL A C 1
ATOM 883 O O . VAL A 1 123 ? -3.229 -5.102 1.601 1.00 94.50 123 VAL A O 1
ATOM 886 N N . VAL A 1 124 ? -4.129 -6.551 0.148 1.00 94.75 124 VAL A N 1
ATOM 887 C CA . VAL A 1 124 ? -3.382 -6.087 -1.021 1.00 94.75 124 VAL A CA 1
ATOM 888 C C . VAL A 1 124 ? -4.367 -5.745 -2.122 1.00 94.75 124 VAL A C 1
ATOM 890 O O . VAL A 1 124 ? -5.215 -6.566 -2.471 1.00 94.75 124 VAL A O 1
ATOM 893 N N . GLN A 1 125 ? -4.230 -4.554 -2.697 1.00 93.75 125 GLN A N 1
ATOM 894 C CA . GLN A 1 125 ? -5.029 -4.126 -3.838 1.00 93.75 125 GLN A CA 1
ATOM 895 C C . GLN A 1 125 ? -4.126 -3.820 -5.028 1.00 93.75 125 GLN A C 1
ATOM 897 O O . GLN A 1 125 ? -3.180 -3.052 -4.912 1.00 93.75 125 GLN A O 1
ATOM 902 N N . PHE A 1 126 ? -4.438 -4.375 -6.195 1.00 91.75 126 PHE A N 1
ATOM 903 C CA . PHE A 1 126 ? -3.864 -3.911 -7.455 1.00 91.75 126 PHE A CA 1
ATOM 904 C C . PHE A 1 126 ? -4.890 -3.016 -8.144 1.00 91.75 126 PHE A C 1
ATOM 906 O O . PHE A 1 126 ? -6.037 -3.418 -8.327 1.00 91.75 126 PHE A O 1
ATOM 913 N N . PHE A 1 127 ? -4.494 -1.796 -8.493 1.00 88.88 127 PHE A N 1
ATOM 914 C CA . PHE A 1 127 ? -5.361 -0.809 -9.138 1.00 88.88 127 PHE A CA 1
ATOM 915 C C . PHE A 1 127 ? -4.682 -0.233 -10.379 1.00 88.88 127 PHE A C 1
ATOM 917 O O . PHE A 1 127 ? -3.480 -0.404 -10.553 1.00 88.88 127 PHE A O 1
ATOM 924 N N . ALA A 1 128 ? -5.448 0.412 -11.262 1.00 87.75 128 ALA A N 1
ATOM 925 C CA . ALA A 1 128 ? -4.965 0.838 -12.581 1.00 87.75 128 ALA A CA 1
ATOM 926 C C . ALA A 1 128 ? -4.227 -0.301 -13.334 1.00 87.75 128 ALA A C 1
ATOM 928 O O . ALA A 1 128 ? -3.026 -0.192 -13.618 1.00 87.75 128 ALA A O 1
ATOM 929 N N . PRO A 1 129 ? -4.908 -1.439 -13.601 1.00 80.19 129 PRO A N 1
ATOM 930 C CA . PRO A 1 129 ? -4.316 -2.512 -14.387 1.00 80.19 129 PRO A CA 1
ATOM 931 C C . PRO A 1 129 ? -4.003 -2.000 -15.796 1.00 80.19 129 PRO A C 1
ATOM 933 O O . PRO A 1 129 ? -4.809 -1.291 -16.399 1.00 80.19 129 PRO A O 1
ATOM 936 N N . ALA A 1 130 ? -2.842 -2.368 -16.335 1.00 68.31 130 ALA A N 1
ATOM 937 C CA . ALA A 1 130 ? -2.613 -2.198 -17.762 1.00 68.31 130 ALA A CA 1
ATOM 938 C C . ALA A 1 130 ? -3.562 -3.142 -18.502 1.00 68.31 130 ALA A C 1
ATOM 940 O O . ALA A 1 130 ? -3.561 -4.343 -18.225 1.00 68.31 130 ALA A O 1
ATOM 941 N N . VAL A 1 131 ? -4.356 -2.626 -19.439 1.00 62.47 131 VAL A N 1
ATOM 942 C CA . VAL A 1 131 ? -5.005 -3.480 -20.435 1.00 62.47 131 VAL A CA 1
ATOM 943 C C . VAL A 1 131 ? -3.889 -3.988 -21.340 1.00 62.47 131 VAL A C 1
ATOM 945 O O . VAL A 1 131 ? -3.500 -3.323 -22.295 1.00 62.47 131 VAL A O 1
ATOM 948 N N . VAL A 1 132 ? -3.308 -5.130 -20.989 1.00 56.94 132 VAL A N 1
ATOM 949 C CA . VAL A 1 132 ? -2.436 -5.856 -21.906 1.00 56.94 132 VAL A CA 1
ATOM 950 C C . VAL A 1 132 ? -3.386 -6.550 -22.869 1.00 56.94 132 VAL A C 1
ATOM 952 O O . VAL A 1 132 ? -4.111 -7.459 -22.462 1.00 56.94 132 VAL A O 1
ATOM 955 N N . ARG A 1 133 ? -3.455 -6.090 -24.121 1.00 54.25 133 ARG A N 1
ATOM 956 C CA . ARG A 1 133 ? -4.010 -6.937 -25.174 1.00 54.25 133 ARG A CA 1
ATOM 957 C C . ARG A 1 133 ? -3.055 -8.116 -25.285 1.00 54.25 133 ARG A C 1
ATOM 959 O O . ARG A 1 133 ? -1.908 -7.954 -25.685 1.00 54.25 133 ARG A O 1
ATOM 966 N N . TRP A 1 134 ? -3.488 -9.266 -24.786 1.00 54.00 134 TRP A N 1
ATOM 967 C CA . TRP A 1 134 ? -2.936 -10.529 -25.241 1.00 54.00 134 TRP A CA 1
ATOM 968 C C . TRP A 1 134 ? -3.433 -10.675 -26.670 1.00 54.00 134 TRP A C 1
ATOM 970 O O . TRP A 1 134 ? -4.550 -11.141 -26.890 1.00 54.00 134 TRP A O 1
ATOM 980 N N . ASP A 1 135 ? -2.654 -10.179 -27.625 1.00 56.28 135 ASP A N 1
ATOM 981 C CA . ASP A 1 135 ? -2.847 -10.583 -29.005 1.00 56.28 135 ASP A CA 1
ATOM 982 C C . ASP A 1 135 ? -2.510 -12.078 -29.019 1.00 56.28 135 ASP A C 1
ATOM 984 O O . ASP A 1 135 ? -1.365 -12.483 -28.822 1.00 56.28 135 ASP A O 1
ATOM 988 N N . ALA A 1 136 ? -3.551 -12.907 -29.102 1.00 50.84 136 ALA A N 1
ATOM 989 C CA . ALA A 1 136 ? -3.474 -14.364 -29.150 1.00 50.84 136 ALA A CA 1
ATOM 990 C C . ALA A 1 136 ? -2.947 -14.847 -30.517 1.00 50.84 136 ALA A C 1
ATOM 992 O O . ALA A 1 136 ? -3.467 -15.794 -31.096 1.00 50.84 136 ALA A O 1
ATOM 993 N N . GLU A 1 137 ? -1.939 -14.162 -31.049 1.00 50.66 137 GLU A N 1
ATOM 994 C CA . GLU A 1 137 ? -1.310 -14.418 -32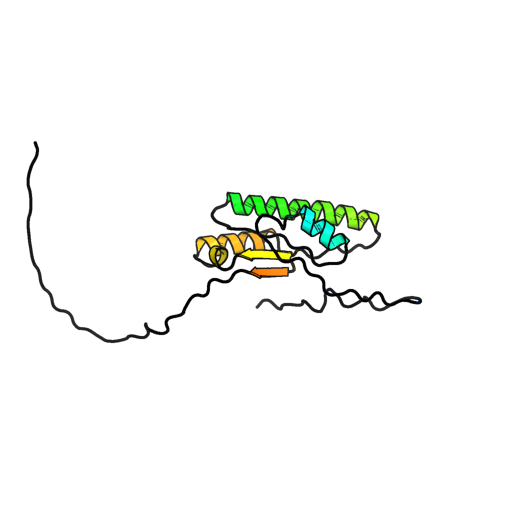.339 1.00 50.66 137 GLU A CA 1
ATOM 995 C C . GLU A 1 137 ? 0.199 -14.513 -32.118 1.00 50.66 137 GLU A C 1
ATOM 997 O O . GLU A 1 137 ? 0.953 -13.612 -32.464 1.00 50.66 137 GLU A O 1
ATOM 1002 N N . ASN A 1 138 ? 0.646 -15.585 -31.462 1.00 50.62 138 ASN A N 1
ATOM 1003 C CA . ASN A 1 138 ? 1.997 -16.102 -31.698 1.00 50.62 138 ASN A CA 1
ATOM 1004 C C . ASN A 1 138 ? 2.150 -17.587 -31.329 1.00 50.62 138 ASN A C 1
ATOM 1006 O O . ASN A 1 138 ? 3.229 -18.022 -30.941 1.00 50.62 138 ASN A O 1
ATOM 1010 N N . ASP A 1 139 ? 1.089 -18.377 -31.525 1.00 48.41 139 ASP A N 1
ATOM 1011 C CA . ASP A 1 139 ? 1.190 -19.842 -31.640 1.00 48.41 139 ASP A CA 1
ATOM 1012 C C . ASP A 1 139 ? 1.467 -20.235 -33.109 1.00 48.41 139 ASP A C 1
ATOM 1014 O O . ASP A 1 139 ? 0.892 -21.176 -33.653 1.00 48.41 139 ASP A O 1
ATOM 1018 N N . GLY A 1 140 ? 2.309 -19.449 -33.785 1.00 48.44 140 GLY A N 1
ATOM 1019 C CA . GLY A 1 140 ? 2.765 -19.696 -35.147 1.00 48.44 140 GLY A CA 1
ATOM 1020 C C . GLY A 1 140 ? 4.006 -20.575 -35.147 1.00 48.44 140 GLY A C 1
ATOM 1021 O O . GLY A 1 140 ? 5.097 -20.089 -35.433 1.00 48.44 140 GLY A O 1
ATOM 1022 N N . ASP A 1 141 ? 3.827 -21.858 -34.837 1.00 48.50 141 ASP A N 1
ATOM 1023 C CA . ASP A 1 141 ? 4.656 -22.893 -35.453 1.00 48.50 141 ASP A CA 1
ATOM 1024 C C . ASP A 1 141 ? 4.396 -22.836 -36.964 1.00 48.50 141 ASP A C 1
ATOM 1026 O O . ASP A 1 141 ? 3.331 -23.225 -37.448 1.00 48.50 141 ASP A O 1
ATOM 1030 N N . CYS A 1 142 ? 5.368 -22.335 -37.714 1.00 46.66 142 CYS A N 1
ATOM 1031 C CA . CYS A 1 142 ? 5.589 -22.773 -39.083 1.00 46.66 142 CYS A CA 1
ATOM 1032 C C . CYS A 1 142 ? 7.071 -22.610 -39.405 1.00 46.66 142 CYS A C 1
ATOM 1034 O O . CYS A 1 142 ? 7.541 -21.533 -39.769 1.00 46.66 142 CYS A O 1
ATOM 1036 N N . ASP A 1 143 ? 7.787 -23.711 -39.186 1.00 50.59 143 ASP A N 1
ATOM 1037 C CA . ASP A 1 143 ? 8.793 -24.264 -40.089 1.00 50.59 143 ASP A CA 1
ATOM 1038 C C . ASP A 1 143 ? 8.958 -23.439 -41.377 1.00 50.59 143 ASP A C 1
ATOM 1040 O O . ASP A 1 143 ? 8.134 -23.490 -42.293 1.00 50.59 143 ASP A O 1
ATOM 1044 N N . GLY A 1 144 ? 10.021 -22.646 -41.419 1.00 48.84 144 GLY A N 1
ATOM 1045 C CA . GLY A 1 144 ? 10.467 -21.927 -42.600 1.00 48.84 144 GLY A CA 1
ATOM 1046 C C . GLY A 1 144 ? 11.952 -22.172 -42.737 1.00 48.84 144 GLY A C 1
ATOM 1047 O O . GLY A 1 144 ? 12.752 -21.482 -42.107 1.00 48.84 144 GLY A O 1
ATOM 1048 N N . ASP A 1 145 ? 12.261 -23.224 -43.488 1.00 49.38 145 ASP A N 1
ATOM 1049 C CA . ASP A 1 145 ? 13.583 -23.613 -43.950 1.00 49.38 145 ASP A CA 1
ATOM 1050 C C . ASP A 1 145 ? 14.408 -22.412 -44.425 1.00 49.38 145 ASP A C 1
ATOM 1052 O O . ASP A 1 145 ? 13.879 -21.415 -44.920 1.00 49.38 145 ASP A O 1
ATOM 1056 N N . GLY A 1 146 ? 15.717 -22.522 -44.217 1.00 52.91 146 GLY A N 1
ATOM 1057 C CA . GLY A 1 146 ? 16.666 -21.482 -44.559 1.00 52.91 146 GLY A CA 1
ATOM 1058 C C . GLY A 1 146 ? 16.678 -21.120 -46.037 1.00 52.91 146 GLY A C 1
ATOM 1059 O O . GLY A 1 146 ? 16.270 -21.897 -46.888 1.00 52.91 146 GLY A O 1
ATOM 1060 N N . ASP A 1 147 ? 17.249 -19.956 -46.300 1.00 51.62 147 ASP A N 1
ATOM 1061 C CA . ASP A 1 147 ? 18.145 -19.783 -47.427 1.00 51.62 147 ASP A CA 1
ATOM 1062 C C . ASP A 1 147 ? 19.295 -18.900 -46.937 1.00 51.62 147 ASP A C 1
ATOM 1064 O O . ASP A 1 147 ? 19.102 -17.813 -46.381 1.00 51.62 147 ASP A O 1
ATOM 1068 N N . ASP A 1 148 ? 20.487 -19.474 -47.053 1.00 58.19 148 ASP A N 1
ATOM 1069 C CA . ASP A 1 148 ? 21.761 -18.783 -47.046 1.00 58.19 148 ASP A CA 1
ATOM 1070 C C . ASP A 1 148 ? 21.738 -17.708 -48.139 1.00 58.19 148 ASP A C 1
ATOM 1072 O O . ASP A 1 148 ? 21.456 -18.025 -49.288 1.00 58.19 148 ASP A O 1
ATOM 1076 N N . ASP A 1 149 ? 22.093 -16.471 -47.804 1.00 62.03 149 ASP A N 1
ATOM 1077 C CA . ASP A 1 149 ? 22.702 -15.557 -48.767 1.00 62.03 149 ASP A CA 1
ATOM 1078 C C . ASP A 1 149 ? 23.748 -14.723 -48.019 1.00 62.03 149 ASP A C 1
ATOM 1080 O O . ASP A 1 149 ? 23.463 -13.748 -47.314 1.00 62.03 149 ASP A O 1
ATOM 1084 N N . ASP A 1 150 ? 24.983 -15.204 -48.143 1.00 59.78 150 ASP A N 1
ATOM 1085 C CA . ASP A 1 150 ? 26.196 -14.414 -48.034 1.00 59.78 150 ASP A CA 1
ATOM 1086 C C . ASP A 1 150 ? 26.071 -13.179 -48.938 1.00 59.78 150 ASP A C 1
ATOM 1088 O O . ASP A 1 150 ? 25.890 -13.315 -50.144 1.00 59.78 150 ASP A O 1
ATOM 1092 N N . ASP A 1 151 ? 26.245 -11.976 -48.393 1.00 64.94 151 ASP A N 1
ATOM 1093 C CA . ASP A 1 151 ? 26.683 -10.853 -49.221 1.00 64.94 151 ASP A CA 1
ATOM 1094 C C . ASP A 1 151 ? 27.617 -9.930 -48.431 1.00 64.94 151 ASP A C 1
ATOM 1096 O O . ASP A 1 151 ? 27.233 -9.092 -47.606 1.00 64.94 151 ASP A O 1
ATOM 1100 N N . ASP A 1 152 ? 28.899 -10.148 -48.712 1.00 62.78 152 ASP A N 1
ATOM 1101 C CA . ASP A 1 152 ? 30.026 -9.277 -48.442 1.00 62.78 152 ASP A CA 1
ATOM 1102 C C . ASP A 1 152 ? 29.787 -7.862 -48.992 1.00 62.78 152 ASP A C 1
ATOM 1104 O O . ASP A 1 152 ? 29.571 -7.666 -50.187 1.00 62.78 152 ASP A O 1
ATOM 1108 N N . ALA A 1 153 ? 29.982 -6.835 -48.162 1.00 62.72 153 ALA A N 1
ATOM 1109 C CA . ALA A 1 153 ? 30.360 -5.518 -48.672 1.00 62.72 153 ALA A CA 1
ATOM 1110 C C . ALA A 1 153 ? 31.193 -4.732 -47.656 1.00 62.72 153 ALA A C 1
ATOM 1112 O O . ALA A 1 153 ? 30.713 -3.961 -46.824 1.00 62.72 153 ALA A O 1
ATOM 1113 N N . ASP A 1 154 ? 32.490 -4.956 -47.805 1.00 58.94 154 ASP A N 1
ATOM 1114 C CA . ASP A 1 154 ? 33.622 -4.160 -47.365 1.00 58.94 154 ASP A CA 1
ATOM 1115 C C . ASP A 1 154 ? 33.442 -2.651 -47.655 1.00 58.94 154 ASP A C 1
ATOM 1117 O O . ASP A 1 154 ? 32.959 -2.244 -48.714 1.00 58.94 154 ASP A O 1
ATOM 1121 N N . GLY A 1 155 ? 33.854 -1.790 -46.721 1.00 60.41 155 GLY A N 1
ATOM 1122 C CA . GLY A 1 155 ? 33.540 -0.360 -46.788 1.00 60.41 155 GLY A CA 1
ATOM 1123 C C . GLY A 1 155 ? 34.406 0.547 -45.921 1.00 60.41 155 GLY A C 1
ATOM 1124 O O . GLY A 1 155 ? 33.900 1.452 -45.261 1.00 60.41 155 GLY A O 1
ATOM 1125 N N . GLN A 1 156 ? 35.723 0.335 -45.915 1.00 62.12 156 GLN A N 1
ATOM 1126 C CA . GLN A 1 156 ? 36.683 1.321 -45.406 1.00 62.12 156 GLN A CA 1
ATOM 1127 C C . GLN A 1 156 ? 36.562 2.679 -46.123 1.00 62.12 156 GLN A C 1
ATOM 1129 O O . GLN A 1 156 ? 36.571 2.722 -47.352 1.00 62.12 156 GLN A O 1
ATOM 1134 N N . ARG A 1 157 ? 36.622 3.789 -45.368 1.00 59.06 157 ARG A N 1
ATOM 1135 C CA . ARG A 1 157 ? 37.284 5.085 -45.699 1.00 59.06 157 ARG A CA 1
ATOM 1136 C C . ARG A 1 157 ? 36.848 6.152 -44.687 1.00 59.06 157 ARG A C 1
ATOM 1138 O O . ARG A 1 157 ? 35.694 6.182 -44.307 1.00 59.06 157 ARG A O 1
ATOM 1145 N N . LYS A 1 158 ? 37.628 7.145 -44.272 1.00 58.38 158 LYS A N 1
ATOM 1146 C CA . LYS A 1 158 ? 39.065 7.449 -44.214 1.00 58.38 158 LYS A CA 1
ATOM 1147 C C . LYS A 1 158 ? 39.134 8.724 -43.350 1.00 58.38 158 LYS A C 1
ATOM 1149 O O . LYS A 1 158 ? 38.207 9.526 -43.368 1.00 58.38 158 LYS A O 1
ATOM 1154 N N . LYS A 1 159 ? 40.235 8.895 -42.621 1.00 57.97 159 LYS A N 1
ATOM 1155 C CA . LYS A 1 159 ? 40.573 10.101 -41.850 1.00 57.97 159 LYS A CA 1
ATOM 1156 C C . LYS A 1 159 ? 40.563 11.364 -42.721 1.00 57.97 159 LYS A C 1
ATOM 1158 O O . LYS A 1 159 ? 41.047 11.320 -43.854 1.00 57.97 159 LYS A O 1
ATOM 1163 N N . GLY A 1 160 ? 40.124 12.462 -42.117 1.00 61.66 160 GLY A N 1
ATOM 1164 C CA . GLY A 1 160 ? 40.457 13.843 -42.452 1.00 61.66 160 GLY A CA 1
ATOM 1165 C C . GLY A 1 160 ? 40.469 14.629 -41.157 1.00 61.66 160 GLY A C 1
ATOM 1166 O O . GLY A 1 160 ? 39.380 14.705 -40.554 1.00 61.66 160 GLY A O 1
#

Sequence (160 aa):
MWKTRFTALFASAPGSGSGSGSVRLPLMGAPMAGASNGILASETSRAGALGSIAAGHLLDDGAVEAVGREIAEFRRRSSASAASDGDASEPPLCVGFIGHSSLRDAASRDRVRRVLRDHRPEVVQFFAPAVVRWDAENDGDCDGDGDDDDDDADGQRKKG

Organism: NCBI:txid265563

InterPro domains:
  IPR013785 Aldolase-type TIM barrel [G3DSA:3.20.20.70] (20-137)